Protein AF-A0A832TWZ9-F1 (afdb_monomer_lite)

Secondary structure (DSSP, 8-state):
---S-TTTHHHHHHHHHHHHS--HHHHHHHT--------TTT-----HHHHT-TT--EEEETTEEEE----

Structure (mmCIF, N/CA/C/O backbone):
data_AF-A0A832TWZ9-F1
#
_entry.id   AF-A0A832TWZ9-F1
#
loop_
_atom_site.group_PDB
_atom_site.id
_atom_site.type_symbol
_atom_site.label_atom_id
_atom_site.label_alt_id
_atom_site.label_comp_id
_atom_site.label_asym_id
_atom_site.label_entity_id
_atom_site.label_seq_id
_atom_site.pdbx_PDB_ins_code
_atom_site.Cartn_x
_atom_site.Cartn_y
_atom_site.Cartn_z
_atom_site.occupancy
_atom_site.B_iso_or_equiv
_atom_site.auth_seq_id
_atom_site.auth_comp_id
_atom_site.auth_asym_id
_atom_site.auth_atom_id
_atom_site.pdbx_PDB_model_num
ATOM 1 N N . HIS A 1 1 ? 13.815 -10.473 -25.698 1.00 48.44 1 HIS A N 1
ATOM 2 C CA . HIS A 1 1 ? 12.439 -10.776 -26.139 1.00 48.44 1 HIS A CA 1
ATOM 3 C C . HIS A 1 1 ? 11.958 -9.570 -26.917 1.00 48.44 1 HIS A C 1
ATOM 5 O O . HIS A 1 1 ? 11.505 -8.603 -26.317 1.00 48.44 1 HIS A O 1
ATOM 11 N N . ASP A 1 2 ? 12.162 -9.601 -28.227 1.00 41.44 2 ASP A N 1
ATOM 12 C CA . ASP A 1 2 ? 11.731 -8.545 -29.133 1.00 41.44 2 ASP A 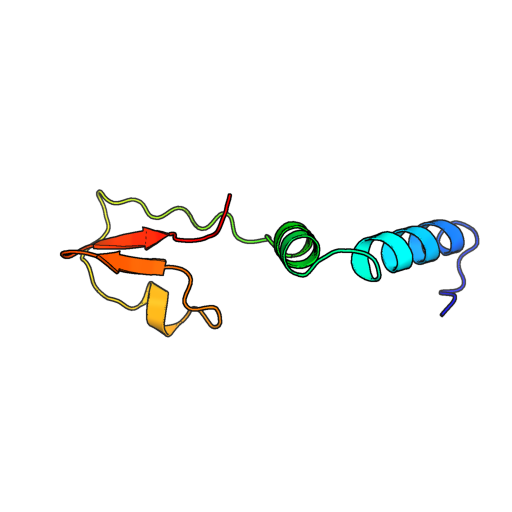CA 1
ATOM 13 C C . ASP A 1 2 ? 10.294 -8.859 -29.565 1.00 41.44 2 ASP A C 1
ATOM 15 O O . ASP A 1 2 ? 10.009 -9.980 -29.990 1.00 41.44 2 ASP A O 1
ATOM 19 N N . LYS A 1 3 ? 9.354 -7.939 -29.337 1.00 55.41 3 LYS A N 1
ATOM 20 C CA . LYS A 1 3 ? 7.981 -8.089 -29.835 1.00 55.41 3 LYS A CA 1
ATOM 21 C C . LYS A 1 3 ? 7.920 -7.310 -31.146 1.00 55.41 3 LYS A C 1
ATOM 23 O O . LYS A 1 3 ? 7.849 -6.088 -31.108 1.00 55.41 3 LYS A O 1
ATOM 28 N N . GLY A 1 4 ? 8.005 -8.030 -32.267 1.00 49.06 4 GLY A N 1
ATOM 29 C CA . GLY A 1 4 ? 8.123 -7.496 -33.628 1.00 49.06 4 GLY A CA 1
ATOM 30 C C . GLY A 1 4 ? 7.004 -6.534 -34.036 1.00 49.06 4 GLY A C 1
ATOM 31 O O . GLY A 1 4 ? 5.976 -6.939 -34.572 1.00 49.06 4 GLY A O 1
ATOM 32 N N . HIS A 1 5 ? 7.241 -5.252 -33.784 1.00 57.94 5 HIS A N 1
ATOM 33 C CA . HIS A 1 5 ? 6.587 -4.093 -34.382 1.00 57.94 5 HIS A CA 1
ATOM 34 C C . HIS A 1 5 ? 7.644 -2.981 -34.371 1.00 57.94 5 HIS A C 1
ATOM 36 O O . HIS A 1 5 ? 8.173 -2.681 -33.300 1.00 57.94 5 HIS A O 1
ATOM 42 N N . ASP A 1 6 ? 7.960 -2.368 -35.515 1.00 52.06 6 ASP A N 1
ATOM 43 C CA . ASP A 1 6 ? 9.094 -1.426 -35.654 1.00 52.06 6 ASP A CA 1
ATOM 44 C C . ASP A 1 6 ? 9.076 -0.256 -34.646 1.00 52.06 6 ASP A C 1
ATOM 46 O O . ASP A 1 6 ? 10.120 0.245 -34.238 1.00 52.06 6 ASP A O 1
ATOM 50 N N . LEU A 1 7 ? 7.891 0.143 -34.170 1.00 55.25 7 LEU A N 1
ATOM 51 C CA . LEU A 1 7 ? 7.693 1.193 -33.158 1.00 55.25 7 LEU A CA 1
ATOM 52 C C . LEU A 1 7 ? 7.664 0.680 -31.702 1.00 55.25 7 LEU A C 1
ATOM 54 O O . LEU A 1 7 ? 7.726 1.472 -30.764 1.00 55.25 7 LEU A O 1
ATOM 58 N N . ALA A 1 8 ? 7.560 -0.634 -31.488 1.00 57.53 8 ALA A N 1
ATOM 59 C CA . ALA A 1 8 ? 7.397 -1.256 -30.172 1.00 57.53 8 ALA A CA 1
ATOM 60 C C . ALA A 1 8 ? 8.702 -1.829 -29.588 1.00 57.53 8 ALA A C 1
ATOM 62 O O . ALA A 1 8 ? 8.766 -2.064 -28.379 1.00 57.53 8 ALA A O 1
ATOM 63 N N . GLY A 1 9 ? 9.750 -2.014 -30.403 1.00 60.47 9 GLY A N 1
ATOM 64 C CA . GLY A 1 9 ? 11.042 -2.568 -29.968 1.00 60.47 9 GLY A CA 1
ATOM 65 C C . GLY A 1 9 ? 11.732 -1.724 -28.888 1.00 60.47 9 GLY A C 1
ATOM 66 O O . GLY A 1 9 ? 12.063 -2.227 -27.811 1.00 60.47 9 GLY A O 1
ATOM 67 N N . PHE A 1 10 ? 11.851 -0.406 -29.104 1.00 65.94 10 PHE A N 1
ATOM 68 C CA . PHE A 1 10 ? 12.412 0.519 -28.107 1.00 65.94 10 PHE A CA 1
ATOM 69 C C . PHE A 1 10 ? 11.557 0.595 -26.839 1.00 65.94 10 PHE A C 1
ATOM 71 O O . PHE A 1 10 ? 12.088 0.542 -25.731 1.00 65.94 10 PHE A O 1
ATOM 78 N N . GLY A 1 11 ? 10.229 0.649 -26.978 1.00 66.69 11 GLY A N 1
ATOM 79 C CA . GLY A 1 11 ? 9.313 0.647 -25.834 1.00 66.69 11 GLY A CA 1
ATOM 80 C C . GLY A 1 11 ? 9.416 -0.634 -24.998 1.00 66.69 11 GLY A C 1
ATOM 81 O O . GLY A 1 11 ? 9.402 -0.580 -23.768 1.00 66.69 11 GLY A O 1
ATOM 82 N N . GLY A 1 12 ? 9.593 -1.786 -25.650 1.00 66.75 12 GLY A N 1
ATOM 83 C CA . GLY A 1 12 ? 9.822 -3.074 -24.998 1.00 66.75 12 GLY A CA 1
ATOM 84 C C . GLY A 1 12 ? 11.160 -3.143 -24.259 1.00 66.75 12 GLY A C 1
ATOM 85 O O . GLY A 1 12 ? 11.214 -3.668 -23.144 1.00 66.75 12 GLY A O 1
ATOM 86 N N . ALA A 1 13 ? 12.225 -2.577 -24.833 1.00 70.69 13 ALA A N 1
ATOM 87 C CA . ALA A 1 13 ? 13.527 -2.466 -24.177 1.00 70.69 13 ALA A CA 1
ATOM 88 C C . ALA A 1 13 ? 13.476 -1.523 -22.962 1.00 70.69 13 ALA A C 1
ATOM 90 O O . ALA A 1 13 ? 13.914 -1.903 -21.877 1.00 70.69 13 ALA A O 1
ATOM 91 N N . ILE A 1 14 ? 12.859 -0.343 -23.103 1.00 73.94 14 ILE A N 1
ATOM 92 C CA . ILE A 1 14 ? 12.676 0.630 -22.014 1.00 73.94 14 ILE A CA 1
ATOM 93 C C . ILE A 1 14 ? 11.847 0.023 -20.882 1.00 73.94 14 ILE A C 1
ATOM 95 O O . ILE A 1 14 ? 12.221 0.143 -19.720 1.00 73.94 14 ILE A O 1
ATOM 99 N N . LYS A 1 15 ? 10.750 -0.678 -21.195 1.00 70.56 15 LYS A N 1
ATOM 100 C CA . LYS A 1 15 ? 9.909 -1.322 -20.179 1.00 70.56 15 LYS A CA 1
ATOM 101 C C . LYS A 1 15 ? 10.639 -2.459 -19.462 1.00 70.56 15 LYS A C 1
ATOM 103 O O . LYS A 1 15 ? 10.513 -2.580 -18.246 1.00 70.56 15 LYS A O 1
ATOM 108 N N . ASN A 1 16 ? 11.430 -3.257 -20.179 1.00 67.25 16 ASN A N 1
ATOM 109 C CA . ASN A 1 16 ? 12.260 -4.288 -19.555 1.00 67.25 16 ASN A CA 1
ATOM 110 C C . ASN A 1 16 ? 13.362 -3.692 -18.677 1.00 67.25 16 ASN A C 1
ATOM 112 O O . ASN A 1 16 ? 13.594 -4.212 -17.594 1.00 67.25 16 ASN A O 1
ATOM 116 N N . LEU A 1 17 ? 13.997 -2.593 -19.084 1.00 69.69 17 LEU A N 1
ATOM 117 C CA . LEU A 1 17 ? 14.971 -1.897 -18.243 1.00 69.69 17 LEU A CA 1
ATOM 118 C C . LEU A 1 17 ? 14.293 -1.293 -17.001 1.00 69.69 17 LEU A C 1
ATOM 120 O O . LEU A 1 17 ? 14.757 -1.481 -15.880 1.00 69.69 17 LEU A O 1
ATOM 124 N N . ALA A 1 18 ? 13.147 -0.632 -17.185 1.00 69.81 18 ALA A N 1
ATOM 125 C CA . ALA A 1 18 ? 12.398 0.027 -16.119 1.00 69.81 18 ALA A CA 1
ATOM 126 C C . ALA A 1 18 ? 11.825 -0.949 -15.077 1.00 69.81 18 ALA A C 1
ATOM 128 O O . ALA A 1 18 ? 11.808 -0.618 -13.893 1.00 69.81 18 ALA A O 1
ATOM 129 N N . MET A 1 19 ? 11.354 -2.131 -15.491 1.00 75.50 19 MET A N 1
ATOM 130 C CA . MET A 1 19 ? 10.844 -3.165 -14.575 1.00 75.50 19 MET A CA 1
ATOM 131 C C . MET A 1 19 ? 11.937 -4.141 -14.112 1.00 75.50 19 MET A C 1
ATOM 133 O O . MET A 1 19 ? 11.845 -4.703 -13.026 1.00 75.50 19 MET A O 1
ATOM 137 N N . GLY A 1 20 ? 12.972 -4.373 -14.920 1.00 72.69 20 GLY A N 1
ATOM 138 C CA . GLY A 1 20 ? 14.067 -5.300 -14.622 1.00 72.69 20 GLY A CA 1
ATOM 139 C C . GLY A 1 20 ? 15.100 -4.729 -13.652 1.00 72.69 20 GLY A C 1
ATOM 140 O O . GLY A 1 20 ? 15.612 -5.471 -12.817 1.00 72.69 20 GLY A O 1
ATOM 141 N N . CYS A 1 21 ? 15.354 -3.418 -13.706 1.00 73.75 21 CYS A N 1
ATOM 142 C CA . CYS A 1 21 ? 16.318 -2.723 -12.843 1.00 73.75 21 CYS A CA 1
ATOM 143 C C . CYS A 1 21 ? 15.664 -1.924 -11.704 1.00 73.75 21 CYS A C 1
ATOM 145 O O . CYS A 1 21 ? 16.346 -1.171 -11.010 1.00 73.75 21 CYS A O 1
ATOM 147 N N . SER A 1 22 ? 14.353 -2.055 -11.493 1.00 73.19 22 SER A N 1
ATOM 148 C CA . SER A 1 22 ? 13.679 -1.424 -10.360 1.00 73.19 22 SER A CA 1
A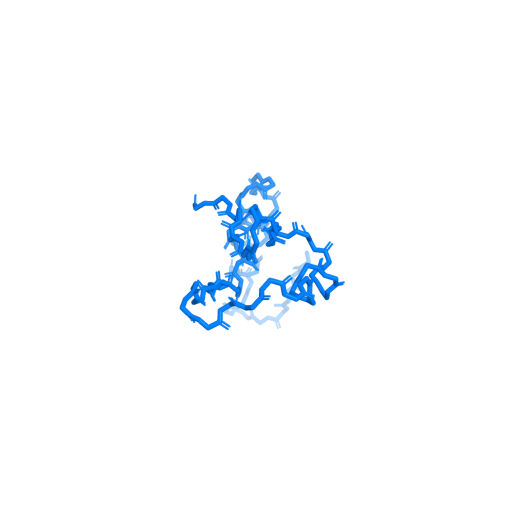TOM 149 C C . SER A 1 22 ? 13.863 -2.243 -9.079 1.00 73.19 22 SER A C 1
ATOM 151 O O . SER A 1 22 ? 13.771 -3.474 -9.070 1.00 73.19 22 SER A O 1
ATOM 153 N N . SER A 1 23 ? 14.112 -1.543 -7.967 1.00 76.94 23 SER A N 1
ATOM 154 C CA . SER A 1 23 ? 14.096 -2.143 -6.629 1.00 76.94 23 SER A CA 1
ATOM 155 C C . SER A 1 23 ? 12.708 -2.706 -6.314 1.00 76.94 23 SER A C 1
ATOM 157 O O . SER A 1 23 ? 11.724 -2.344 -6.960 1.00 76.94 23 SER A O 1
ATOM 159 N N . GLN A 1 24 ? 12.592 -3.552 -5.288 1.00 69.81 24 GLN A N 1
ATOM 160 C CA . GLN A 1 24 ? 11.292 -4.071 -4.844 1.00 69.81 24 GLN A CA 1
ATOM 161 C C . GLN A 1 24 ? 10.272 -2.938 -4.608 1.00 69.81 24 GLN A C 1
ATOM 163 O O . GLN A 1 24 ? 9.139 -3.021 -5.075 1.00 69.81 24 GLN A O 1
ATOM 168 N N . ALA A 1 25 ? 10.708 -1.827 -4.004 1.00 70.81 25 ALA A N 1
ATOM 169 C CA . ALA A 1 25 ? 9.893 -0.623 -3.835 1.00 70.81 25 ALA A CA 1
ATOM 170 C C . ALA A 1 25 ? 9.534 0.063 -5.171 1.00 70.81 25 ALA A C 1
ATOM 172 O O . ALA A 1 25 ? 8.428 0.572 -5.338 1.00 70.81 25 ALA A O 1
ATOM 173 N N . GLY A 1 26 ? 10.448 0.082 -6.147 1.00 72.38 26 GLY A N 1
ATOM 174 C CA . GLY A 1 26 ? 10.183 0.598 -7.494 1.00 72.38 26 GLY A CA 1
ATOM 175 C C . GLY A 1 26 ? 9.159 -0.242 -8.264 1.00 72.38 26 GLY A C 1
ATOM 176 O O . GLY A 1 26 ? 8.251 0.323 -8.869 1.00 72.38 26 GLY A O 1
ATOM 177 N N . LYS A 1 27 ? 9.249 -1.575 -8.177 1.00 72.56 27 LYS A N 1
ATOM 178 C CA . LYS A 1 27 ? 8.253 -2.507 -8.735 1.00 72.56 27 LYS A CA 1
ATOM 179 C C . LYS A 1 27 ? 6.891 -2.326 -8.079 1.00 72.56 27 LYS A C 1
ATOM 181 O O . LYS A 1 27 ? 5.887 -2.251 -8.780 1.00 72.56 27 LYS A O 1
ATOM 186 N N . LEU A 1 28 ? 6.862 -2.186 -6.753 1.00 71.12 28 LEU A N 1
ATOM 187 C CA . LEU A 1 28 ? 5.633 -1.932 -6.005 1.00 71.12 28 LEU A CA 1
ATOM 188 C C . LEU A 1 28 ? 4.965 -0.622 -6.445 1.00 71.12 28 LEU A C 1
ATOM 190 O O . LEU A 1 28 ? 3.756 -0.602 -6.627 1.00 71.12 28 LEU A O 1
ATOM 194 N N . ARG A 1 29 ? 5.736 0.446 -6.699 1.00 71.62 29 ARG A N 1
ATOM 195 C CA . ARG A 1 29 ? 5.206 1.704 -7.257 1.00 71.62 29 ARG A CA 1
ATOM 196 C C . ARG A 1 29 ? 4.689 1.561 -8.690 1.00 71.62 29 ARG A C 1
ATOM 198 O O . ARG A 1 29 ? 3.668 2.146 -9.017 1.00 71.62 29 ARG A O 1
ATOM 205 N N . GLN A 1 30 ? 5.360 0.777 -9.534 1.00 71.00 30 GLN A N 1
ATOM 206 C CA . GLN A 1 30 ? 4.921 0.517 -10.914 1.00 71.00 30 GLN A CA 1
ATOM 207 C C . GLN A 1 30 ? 3.653 -0.353 -10.980 1.00 71.00 30 GLN A C 1
ATOM 209 O O . GLN A 1 30 ? 2.875 -0.229 -11.923 1.00 71.00 30 GLN A O 1
ATOM 214 N N . HIS A 1 31 ? 3.433 -1.211 -9.980 1.00 70.25 31 HIS A N 1
ATOM 215 C CA . HIS A 1 31 ? 2.243 -2.055 -9.842 1.00 70.25 31 HIS A CA 1
ATOM 216 C C . HIS A 1 31 ? 1.207 -1.515 -8.852 1.00 70.25 31 HIS A C 1
ATOM 218 O O . HIS A 1 31 ? 0.177 -2.162 -8.644 1.00 70.25 31 HIS A O 1
ATOM 224 N N . ARG A 1 32 ? 1.437 -0.324 -8.287 1.00 68.56 32 ARG A N 1
ATOM 225 C CA . ARG A 1 32 ? 0.489 0.413 -7.447 1.00 68.56 32 ARG A CA 1
ATOM 226 C C . ARG A 1 32 ? -0.665 0.892 -8.326 1.00 68.56 32 ARG A C 1
ATOM 228 O O . ARG A 1 32 ? -0.732 2.023 -8.777 1.00 68.56 32 ARG A O 1
ATOM 235 N N . THR A 1 33 ? -1.542 -0.043 -8.642 1.00 58.41 33 THR A N 1
ATOM 236 C CA . THR A 1 33 ? -2.791 0.164 -9.381 1.00 58.41 33 THR A CA 1
ATOM 237 C C . THR A 1 33 ? -3.957 0.416 -8.430 1.00 58.41 33 THR A C 1
ATOM 239 O O . THR A 1 33 ? -5.072 0.664 -8.872 1.00 58.41 33 THR A O 1
ATOM 242 N N . ILE A 1 34 ? -3.694 0.367 -7.122 1.00 60.94 34 ILE A N 1
ATOM 243 C CA . ILE A 1 34 ? -4.684 0.501 -6.066 1.00 60.94 34 ILE A CA 1
ATOM 244 C C . ILE A 1 34 ? -4.219 1.639 -5.156 1.00 60.94 34 ILE A C 1
ATOM 246 O O . ILE A 1 34 ? -3.442 1.422 -4.223 1.00 60.94 34 ILE A O 1
ATOM 250 N N . ASP A 1 35 ? -4.690 2.855 -5.429 1.00 67.56 35 ASP A N 1
ATOM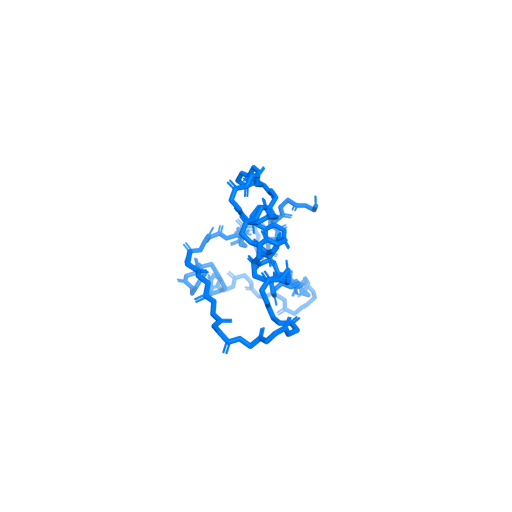 251 C CA . ASP A 1 35 ? -4.789 3.897 -4.404 1.00 67.56 35 ASP A CA 1
ATOM 252 C C . ASP A 1 35 ? -5.866 3.446 -3.411 1.00 67.56 35 ASP A C 1
ATOM 254 O O . ASP A 1 35 ? -7.039 3.800 -3.505 1.00 67.56 35 ASP A O 1
ATOM 258 N N . LEU A 1 36 ? -5.485 2.539 -2.508 1.00 72.19 36 LEU A N 1
ATOM 259 C CA . LEU A 1 36 ? -6.380 2.027 -1.481 1.00 72.19 36 LEU A CA 1
ATOM 260 C C . LEU A 1 36 ? -6.631 3.147 -0.462 1.00 72.19 36 LEU A C 1
ATOM 262 O O . LEU A 1 36 ? -5.885 3.294 0.504 1.00 72.19 36 LEU A O 1
ATOM 266 N N . GLU A 1 37 ? -7.668 3.949 -0.658 1.00 76.94 37 GLU A N 1
ATOM 267 C CA . GLU A 1 37 ? -8.136 4.877 0.369 1.00 76.94 37 GLU A CA 1
ATOM 268 C C . GLU A 1 37 ? -9.175 4.203 1.263 1.00 76.94 37 GLU A C 1
ATOM 270 O O . GLU A 1 37 ? -10.162 3.632 0.798 1.00 76.94 37 GLU A O 1
ATOM 275 N N . ILE A 1 38 ? -8.944 4.272 2.573 1.00 82.56 38 ILE A N 1
ATOM 276 C CA . ILE A 1 38 ? -9.898 3.814 3.579 1.00 82.56 38 ILE A CA 1
ATOM 277 C C . ILE A 1 38 ? -10.570 5.051 4.160 1.00 82.56 38 ILE A C 1
ATOM 279 O O . ILE A 1 38 ? -9.929 5.860 4.825 1.00 82.56 38 ILE A O 1
ATOM 283 N N . ASP A 1 39 ? -11.873 5.181 3.926 1.00 84.75 39 ASP A N 1
ATOM 284 C CA . ASP A 1 39 ? -12.693 6.198 4.578 1.00 84.75 39 ASP A CA 1
ATOM 285 C C . ASP A 1 39 ? -12.981 5.768 6.026 1.00 84.75 39 ASP A C 1
ATOM 287 O O . ASP A 1 39 ? -13.850 4.929 6.292 1.00 84.75 39 ASP A O 1
ATOM 291 N N . GLU A 1 40 ? -12.235 6.337 6.976 1.00 83.38 40 GLU A N 1
ATOM 292 C CA . GLU A 1 40 ? -12.363 6.028 8.406 1.00 83.38 40 GLU A CA 1
ATOM 293 C C . GLU A 1 40 ? -13.772 6.309 8.955 1.00 83.38 40 GLU A C 1
ATOM 295 O O . GLU A 1 40 ? -14.190 5.655 9.911 1.00 83.38 40 GLU A O 1
ATOM 300 N N . SER A 1 41 ? -14.531 7.224 8.337 1.00 85.31 41 SER A N 1
ATOM 301 C CA . SER A 1 41 ? -15.895 7.558 8.771 1.00 8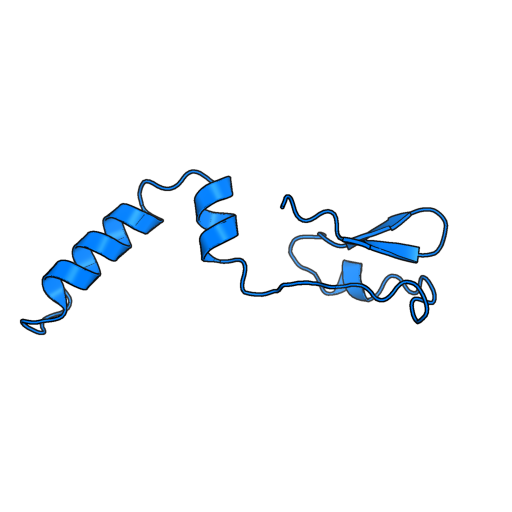5.31 41 SER A CA 1
ATOM 302 C C . SER A 1 41 ? -16.898 6.432 8.504 1.00 85.31 41 SER A C 1
ATOM 304 O O . SER A 1 41 ? -17.867 6.275 9.245 1.00 85.31 41 SER A O 1
ATOM 306 N N . LYS A 1 42 ? -16.645 5.619 7.472 1.00 86.56 42 LYS A N 1
ATOM 307 C CA . LYS A 1 42 ? -17.482 4.475 7.073 1.00 86.56 42 LYS A CA 1
ATOM 308 C C . LYS A 1 42 ? -16.917 3.135 7.536 1.00 86.56 42 LYS A C 1
ATOM 310 O O . LYS A 1 42 ? -17.591 2.112 7.431 1.00 86.56 42 LYS A O 1
ATOM 315 N N . CYS A 1 43 ? -15.677 3.115 8.021 1.00 89.50 43 CYS A N 1
ATOM 316 C CA . CYS A 1 43 ? -15.028 1.898 8.477 1.00 89.50 43 CYS A CA 1
ATOM 317 C C . CYS A 1 43 ? -15.655 1.405 9.788 1.00 89.50 43 CYS A C 1
ATOM 319 O O . CYS A 1 43 ? -15.579 2.073 10.818 1.00 89.50 43 CYS A O 1
ATOM 321 N N . THR A 1 44 ? -16.220 0.199 9.756 1.00 89.50 44 THR A N 1
ATOM 322 C CA . THR A 1 44 ? -16.805 -0.472 10.928 1.00 89.50 44 THR A CA 1
ATOM 323 C C . THR A 1 44 ? -15.854 -1.472 11.592 1.00 89.50 44 THR A C 1
ATOM 325 O O . THR A 1 44 ? -16.298 -2.279 12.402 1.00 89.50 44 THR A O 1
ATOM 328 N N . GLY A 1 45 ? -14.580 -1.517 11.187 1.00 88.94 45 GLY A N 1
ATOM 329 C CA . GLY A 1 45 ? -13.603 -2.457 11.754 1.00 88.94 45 GLY A CA 1
ATOM 330 C C . GLY A 1 45 ? -13.778 -3.921 11.345 1.00 88.94 45 GLY A C 1
ATOM 331 O O . GLY A 1 45 ? -13.217 -4.802 11.981 1.00 88.94 45 GLY A O 1
ATOM 332 N N . CYS A 1 46 ? -14.540 -4.215 10.284 1.00 89.88 46 CYS A N 1
ATOM 333 C CA . CYS A 1 46 ? -14.948 -5.588 9.955 1.00 89.88 46 CYS A CA 1
ATOM 334 C C . CYS A 1 46 ? -13.838 -6.544 9.471 1.00 89.88 46 CYS A C 1
ATOM 336 O O . CYS A 1 46 ? -14.135 -7.704 9.210 1.00 89.88 46 CYS A O 1
ATOM 338 N N . GLY A 1 47 ? -12.601 -6.084 9.264 1.00 86.75 47 GLY A N 1
ATOM 339 C CA . GLY A 1 47 ? -11.473 -6.945 8.872 1.00 86.75 47 GLY A CA 1
ATOM 340 C C . GLY A 1 47 ? -11.482 -7.484 7.432 1.00 86.75 47 GLY A C 1
ATOM 341 O O . GLY A 1 47 ? -10.423 -7.843 6.927 1.00 86.75 47 GLY A O 1
ATOM 342 N N . LYS A 1 48 ? -12.617 -7.463 6.720 1.00 87.12 48 LYS A N 1
ATOM 343 C CA . LYS A 1 48 ? -12.755 -8.035 5.361 1.00 87.12 48 LYS A CA 1
ATOM 344 C C . LYS A 1 48 ? -11.752 -7.497 4.340 1.00 87.12 48 LYS A C 1
ATOM 346 O O . LYS A 1 48 ? -11.328 -8.224 3.449 1.00 87.12 48 LYS A O 1
ATOM 351 N N . CYS A 1 49 ? -11.375 -6.223 4.454 1.00 86.06 49 CYS A N 1
ATOM 352 C CA . CYS A 1 49 ? -10.379 -5.613 3.574 1.00 86.06 49 CYS A CA 1
ATOM 353 C C . CYS A 1 49 ? -8.982 -6.227 3.742 1.00 86.06 49 CYS A C 1
ATOM 355 O O . CYS A 1 49 ? -8.229 -6.253 2.776 1.00 86.06 49 CYS A O 1
ATOM 357 N N . ASN A 1 50 ? -8.647 -6.717 4.939 1.00 85.94 50 ASN A N 1
ATOM 358 C CA . ASN A 1 50 ? -7.388 -7.408 5.197 1.00 85.94 50 ASN A CA 1
ATOM 359 C C . ASN A 1 50 ? -7.434 -8.846 4.660 1.00 85.94 50 ASN A C 1
ATOM 361 O O . ASN A 1 50 ? -6.510 -9.264 3.979 1.00 85.94 50 ASN A O 1
ATOM 365 N N . GLU A 1 51 ? -8.540 -9.565 4.878 1.00 85.50 51 GLU A N 1
ATOM 366 C CA . GLU A 1 51 ? -8.704 -10.959 4.424 1.00 85.50 51 GLU A CA 1
ATOM 367 C C . GLU A 1 51 ? -8.638 -11.122 2.900 1.00 85.50 51 GLU A C 1
ATOM 369 O O . GLU A 1 51 ? -8.082 -12.094 2.399 1.00 85.50 51 GLU A O 1
ATOM 374 N N . VAL A 1 52 ? -9.211 -10.178 2.147 1.00 84.69 52 VAL A N 1
ATOM 375 C CA . VAL A 1 52 ? -9.206 -10.227 0.675 1.00 84.69 52 VAL A CA 1
ATOM 376 C C . VAL A 1 52 ? -7.893 -9.719 0.068 1.00 84.69 52 VAL A C 1
ATOM 378 O O . VAL A 1 52 ? -7.630 -9.925 -1.116 1.00 84.69 52 VAL A O 1
ATOM 381 N N . CYS A 1 53 ? -7.072 -9.011 0.847 1.00 80.44 53 CYS A N 1
ATOM 382 C CA . CYS A 1 53 ? -5.853 -8.395 0.347 1.00 80.44 53 CYS A CA 1
ATOM 383 C C . CYS A 1 53 ? -4.692 -9.383 0.438 1.00 80.44 53 CYS A C 1
ATOM 385 O O . CYS A 1 53 ? -4.122 -9.588 1.501 1.00 80.44 53 CYS A O 1
ATOM 387 N N . GLU A 1 54 ? -4.264 -9.917 -0.704 1.00 80.31 54 GLU A N 1
ATOM 388 C CA . GLU A 1 54 ? -3.133 -10.853 -0.783 1.00 80.31 54 GLU A CA 1
ATOM 389 C C . GLU A 1 54 ? -1.827 -10.274 -0.202 1.00 80.31 54 GLU A C 1
ATOM 391 O O . GLU A 1 54 ? -0.993 -10.995 0.345 1.00 80.31 54 GLU A O 1
ATOM 396 N N . MET A 1 55 ? -1.672 -8.947 -0.254 1.00 76.94 55 MET A N 1
ATOM 397 C CA . MET A 1 55 ? -0.518 -8.240 0.307 1.00 76.94 55 MET A CA 1
ATOM 398 C C . MET A 1 55 ? -0.704 -7.783 1.761 1.00 76.94 55 MET A C 1
ATOM 400 O O . MET A 1 55 ? 0.209 -7.156 2.291 1.00 76.94 55 MET A O 1
ATOM 404 N N . HIS A 1 56 ? -1.856 -8.059 2.388 1.00 77.88 56 HIS A N 1
ATOM 405 C CA . HIS A 1 56 ? -2.176 -7.696 3.777 1.00 77.88 56 HIS A CA 1
ATOM 406 C C . HIS A 1 56 ? -1.805 -6.239 4.127 1.00 77.88 56 HIS A C 1
ATOM 408 O O . HIS A 1 56 ? -1.264 -5.940 5.188 1.00 77.88 56 HIS A O 1
ATOM 414 N N . LEU A 1 57 ? -2.040 -5.320 3.181 1.00 79.88 57 LEU A N 1
ATOM 415 C CA . LEU A 1 57 ? -1.675 -3.906 3.307 1.00 79.88 57 LEU A CA 1
ATOM 416 C C . LEU A 1 57 ? -2.540 -3.113 4.303 1.00 79.88 57 LEU A C 1
ATOM 418 O O . LEU A 1 57 ? -1.995 -2.228 4.968 1.00 79.88 57 LEU A O 1
ATOM 422 N N . PRO A 1 58 ? -3.870 -3.322 4.380 1.00 85.94 58 PRO A N 1
ATOM 423 C CA . PRO A 1 58 ? -4.681 -2.659 5.386 1.00 85.94 58 PRO A CA 1
ATOM 424 C C . PRO A 1 58 ? -4.676 -3.444 6.702 1.00 85.94 58 PRO A C 1
ATOM 426 O O . PRO A 1 58 ? -5.187 -4.559 6.763 1.00 85.94 58 PRO A O 1
ATOM 429 N N . GLU A 1 59 ? -4.175 -2.835 7.775 1.00 85.56 59 GLU A N 1
ATOM 430 C CA . GLU A 1 59 ? -4.162 -3.433 9.116 1.00 85.56 59 GLU A CA 1
ATOM 431 C C . GLU A 1 59 ? -5.268 -2.831 9.996 1.00 85.56 59 GLU A C 1
ATOM 433 O O . GLU A 1 59 ? -5.605 -1.651 9.872 1.00 85.56 59 GLU A O 1
ATOM 438 N N . ILE A 1 60 ? -5.853 -3.634 10.889 1.00 87.44 60 ILE A N 1
ATOM 439 C CA . ILE A 1 60 ? -6.838 -3.158 11.867 1.00 87.44 60 ILE A CA 1
ATOM 440 C C . ILE A 1 60 ? -6.099 -2.621 13.096 1.00 87.44 60 ILE A C 1
ATOM 442 O O . ILE A 1 60 ? -5.484 -3.384 13.834 1.00 87.44 60 ILE A O 1
ATOM 446 N N . ILE A 1 61 ? -6.185 -1.310 13.336 1.00 84.88 61 ILE A N 1
ATOM 447 C CA . ILE A 1 61 ? -5.558 -0.642 14.484 1.00 84.88 61 ILE A CA 1
ATOM 448 C C . ILE A 1 61 ? -6.653 -0.019 15.355 1.00 84.88 61 ILE A C 1
ATOM 450 O O . ILE A 1 61 ? -7.412 0.846 14.909 1.00 84.88 61 ILE A O 1
ATOM 454 N N . GLY A 1 62 ? -6.725 -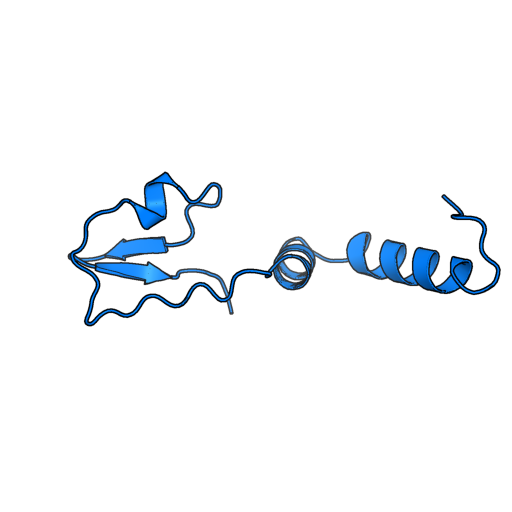0.453 16.616 1.00 82.12 62 GLY A N 1
ATOM 455 C CA . GLY A 1 62 ? -7.753 -0.037 17.572 1.00 82.12 62 GLY A CA 1
ATOM 456 C C . GLY A 1 62 ? -9.096 -0.691 17.262 1.00 82.12 62 GLY A C 1
ATOM 457 O O . GLY A 1 62 ? -9.451 -1.668 17.902 1.00 82.12 62 GLY A O 1
ATOM 458 N N . GLU A 1 63 ? -9.806 -0.171 16.258 1.00 82.50 63 GLU A N 1
ATOM 459 C CA . GLU A 1 63 ? -11.113 -0.675 15.788 1.00 82.50 63 GLU A CA 1
ATOM 460 C C . GLU A 1 63 ? -11.373 -0.355 14.301 1.00 82.50 63 GLU A C 1
ATOM 462 O O . GLU A 1 63 ? -12.469 -0.571 13.790 1.00 82.50 63 GLU A O 1
ATOM 467 N N . ARG A 1 64 ? -10.391 0.203 13.577 1.00 85.81 64 ARG A N 1
ATOM 468 C CA . ARG A 1 64 ? -10.551 0.624 12.176 1.00 85.81 64 ARG A CA 1
ATOM 469 C C . ARG A 1 64 ? -9.388 0.152 11.320 1.00 85.81 64 ARG A C 1
ATOM 471 O O . ARG A 1 64 ? -8.271 -0.008 11.805 1.00 85.81 64 ARG A O 1
ATOM 478 N N . ALA A 1 65 ? -9.662 -0.051 10.036 1.00 88.88 65 ALA A N 1
ATOM 479 C CA . ALA A 1 65 ? -8.641 -0.383 9.057 1.00 88.88 65 ALA A CA 1
ATOM 480 C C . ALA A 1 65 ? -7.813 0.857 8.701 1.00 88.88 65 ALA A C 1
ATOM 482 O O . ALA A 1 65 ? -8.365 1.936 8.487 1.00 88.88 65 ALA A O 1
ATOM 483 N N . ARG A 1 66 ? -6.494 0.695 8.610 1.00 84.50 66 ARG A N 1
ATOM 484 C CA . ARG A 1 66 ? -5.549 1.717 8.155 1.00 84.50 66 ARG A CA 1
ATOM 485 C C . ARG A 1 66 ? -4.702 1.171 7.024 1.00 84.50 66 ARG A C 1
ATOM 487 O O . ARG A 1 66 ? -4.191 0.062 7.115 1.00 84.50 66 ARG A O 1
ATOM 494 N N . ASN A 1 67 ? -4.536 1.961 5.968 1.00 82.44 67 ASN A N 1
ATOM 495 C CA . ASN A 1 67 ? -3.653 1.599 4.869 1.00 82.44 67 ASN A CA 1
ATOM 496 C C . ASN A 1 67 ? -2.191 1.849 5.272 1.00 82.44 67 ASN A C 1
ATOM 498 O O . ASN A 1 67 ? -1.811 2.990 5.533 1.00 82.44 67 ASN A O 1
ATOM 502 N N . LEU A 1 68 ? -1.377 0.792 5.289 1.00 76.62 68 LEU A N 1
ATOM 503 C CA . LEU A 1 68 ? 0.059 0.859 5.582 1.00 76.62 68 LEU A CA 1
ATOM 504 C C . LEU A 1 68 ? 0.933 0.873 4.324 1.00 76.62 68 LEU A C 1
ATOM 506 O O . LEU A 1 68 ? 2.153 0.742 4.408 1.00 76.62 68 LEU A O 1
ATOM 510 N N . SER A 1 69 ? 0.329 1.026 3.144 1.00 70.56 69 SER A N 1
ATOM 511 C CA . SER A 1 69 ? 1.059 1.079 1.883 1.00 70.56 69 SER A CA 1
ATOM 512 C C . SER A 1 69 ? 2.109 2.202 1.925 1.00 70.56 69 SER A C 1
ATOM 514 O O . SER A 1 69 ? 1.740 3.370 2.085 1.00 70.56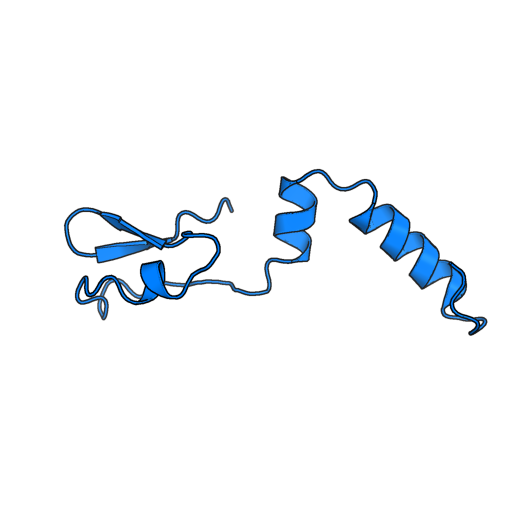 69 SER A O 1
ATOM 516 N N . PRO A 1 70 ? 3.409 1.888 1.759 1.00 64.62 70 PRO A N 1
ATOM 517 C CA . PRO A 1 70 ? 4.468 2.890 1.802 1.00 64.62 70 PRO A CA 1
ATOM 518 C C . PRO A 1 70 ? 4.262 3.888 0.663 1.00 64.62 70 PRO A C 1
ATOM 520 O O . PRO A 1 70 ? 4.245 3.489 -0.501 1.00 64.62 70 PRO A O 1
ATOM 523 N N . LYS A 1 71 ? 4.013 5.163 0.998 1.00 57.19 71 LYS A N 1
ATOM 524 C CA . LYS A 1 71 ? 3.827 6.250 0.022 1.00 57.19 71 LYS A CA 1
ATOM 525 C C . LYS A 1 71 ? 5.007 6.353 -0.940 1.00 57.19 71 LYS A C 1
ATOM 527 O O . LYS A 1 71 ? 6.165 6.335 -0.479 1.00 57.19 71 LYS A O 1
#

Sequence (71 aa):
HDKGHDLAGFGGAIKNLAMGCSSQAGKLRQHRTIDLEIDESKCTGCGKCNEVCEMHLPEIIGERARNLSPK

Foldseek 3Di:
DADDDPVCRVVVVVVCCQCVVDDPLSVCVVVPPDPPDDDQVPFQLPCVVQVPDPVSQWDRDPRGTDGNPDD

pLDDT: mean 74.03, std 11.42, range [41.44, 89.88]

Radius of gyration: 17.99 Å; chains: 1; bounding box: 34×18×53 Å